Protein AF-X0U9Z3-F1 (afdb_monomer)

Structure (mmCIF, N/CA/C/O backbone):
data_AF-X0U9Z3-F1
#
_entry.id   AF-X0U9Z3-F1
#
loop_
_atom_site.group_PDB
_atom_site.id
_atom_site.type_symbol
_atom_site.label_atom_id
_atom_site.label_alt_id
_atom_site.label_comp_id
_atom_site.label_asym_id
_atom_site.label_entity_id
_atom_site.label_seq_id
_atom_site.pdbx_PDB_ins_code
_atom_site.Cartn_x
_atom_site.Cartn_y
_atom_site.Cartn_z
_atom_site.occupancy
_atom_site.B_iso_or_equiv
_atom_site.auth_seq_id
_atom_site.auth_comp_id
_atom_site.auth_asym_id
_atom_site.auth_atom_id
_atom_site.pdbx_PDB_model_num
ATOM 1 N N . PHE A 1 1 ? 16.705 8.069 -2.462 1.00 87.38 1 PHE A N 1
ATOM 2 C CA . PHE A 1 1 ? 16.879 6.841 -1.654 1.00 87.38 1 PHE A CA 1
ATOM 3 C C . PHE A 1 1 ? 18.329 6.723 -1.196 1.00 87.38 1 PHE A C 1
ATOM 5 O O . PHE A 1 1 ? 19.223 6.973 -2.003 1.00 87.38 1 PHE A O 1
ATOM 12 N N . ILE A 1 2 ? 18.569 6.385 0.075 1.00 91.50 2 ILE A N 1
ATOM 13 C CA . ILE A 1 2 ? 19.913 6.263 0.668 1.00 91.50 2 ILE A CA 1
ATOM 14 C C . ILE A 1 2 ? 20.114 4.813 1.110 1.00 91.50 2 ILE A C 1
ATOM 16 O O . ILE A 1 2 ? 19.278 4.284 1.835 1.00 91.50 2 ILE A O 1
ATOM 20 N N . GLY A 1 3 ? 21.205 4.189 0.667 1.00 91.75 3 GLY A N 1
ATOM 21 C CA . GLY A 1 3 ? 21.619 2.855 1.091 1.00 91.75 3 GLY A CA 1
ATOM 22 C C . GLY A 1 3 ? 23.084 2.826 1.525 1.00 91.75 3 GLY A C 1
ATOM 23 O O . GLY A 1 3 ? 23.843 3.765 1.287 1.00 91.75 3 GLY A O 1
ATOM 24 N N . ASP A 1 4 ? 23.485 1.710 2.125 1.00 92.25 4 ASP A N 1
ATOM 25 C CA . ASP A 1 4 ? 24.858 1.395 2.545 1.00 92.25 4 ASP A CA 1
ATOM 26 C C . ASP A 1 4 ? 25.868 1.427 1.381 1.00 92.25 4 ASP A C 1
ATOM 28 O O . ASP A 1 4 ? 27.023 1.815 1.537 1.00 92.25 4 ASP A O 1
ATOM 32 N N . LYS A 1 5 ? 25.416 1.046 0.183 1.00 87.75 5 LYS A N 1
ATOM 33 C CA . LYS A 1 5 ? 26.243 0.914 -1.023 1.00 87.75 5 LYS A CA 1
ATOM 34 C C . LYS A 1 5 ? 26.109 2.091 -1.986 1.00 87.75 5 LYS A C 1
ATOM 36 O O . LYS A 1 5 ? 26.740 2.060 -3.042 1.00 87.75 5 LYS A O 1
ATOM 41 N N . GLY A 1 6 ? 25.316 3.112 -1.688 1.00 90.62 6 GLY A N 1
ATOM 42 C CA . GLY A 1 6 ? 25.161 4.263 -2.576 1.00 90.62 6 GLY A CA 1
ATOM 43 C C . GLY A 1 6 ? 23.801 4.928 -2.465 1.00 90.62 6 GLY A C 1
ATOM 44 O O . GLY A 1 6 ? 23.008 4.643 -1.570 1.00 90.62 6 GLY A O 1
ATOM 45 N N . LYS A 1 7 ? 23.533 5.844 -3.393 1.00 94.56 7 LYS A N 1
ATOM 46 C CA . LYS A 1 7 ? 22.282 6.605 -3.434 1.00 94.56 7 LYS A CA 1
ATOM 47 C C . LYS A 1 7 ? 21.589 6.376 -4.767 1.00 94.56 7 LYS A C 1
ATOM 49 O O . LYS A 1 7 ? 22.247 6.232 -5.793 1.00 94.56 7 LYS A O 1
ATOM 54 N N . ILE A 1 8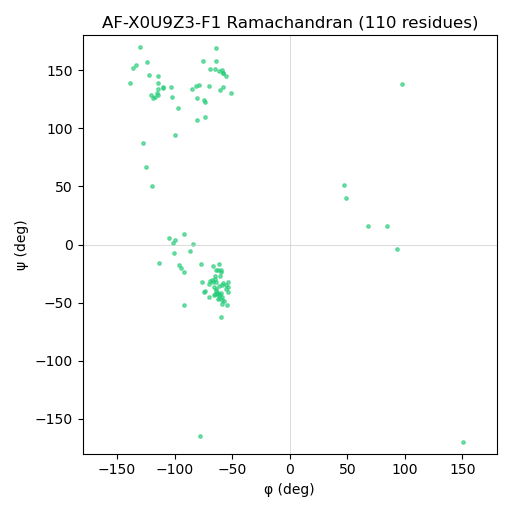 ? 20.263 6.367 -4.745 1.00 93.25 8 ILE A N 1
ATOM 55 C CA . ILE A 1 8 ? 19.447 6.425 -5.959 1.00 93.25 8 ILE A CA 1
ATOM 56 C C . I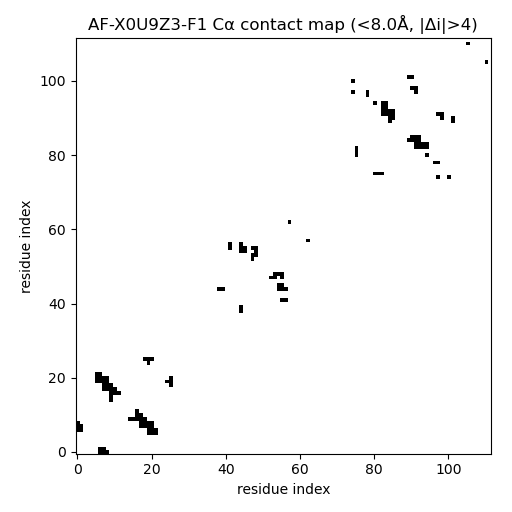LE A 1 8 ? 18.699 7.745 -5.934 1.00 93.25 8 ILE A C 1
ATOM 58 O O . ILE A 1 8 ? 18.040 8.068 -4.938 1.00 93.25 8 ILE A O 1
ATOM 62 N N . ILE A 1 9 ? 18.804 8.489 -7.026 1.00 90.94 9 ILE A N 1
ATOM 63 C CA . ILE A 1 9 ? 17.998 9.678 -7.274 1.00 90.94 9 ILE A CA 1
ATOM 64 C C . ILE A 1 9 ? 17.022 9.381 -8.406 1.00 90.94 9 ILE A C 1
ATOM 66 O O . ILE A 1 9 ? 17.402 8.792 -9.413 1.00 90.94 9 ILE A O 1
ATOM 70 N N . SER A 1 10 ? 15.772 9.783 -8.224 1.00 88.25 10 SER A N 1
ATOM 71 C CA . SER A 1 10 ? 14.824 9.941 -9.318 1.00 88.25 10 SER A CA 1
ATOM 72 C C . SER A 1 10 ? 14.579 11.432 -9.498 1.00 88.25 10 SER A C 1
ATOM 74 O O . SER A 1 10 ? 14.391 12.136 -8.507 1.00 88.25 10 SER A O 1
ATOM 76 N N . SER A 1 11 ? 14.597 11.903 -10.741 1.00 79.06 11 SER A N 1
ATOM 77 C CA . SER A 1 11 ? 14.261 13.285 -11.092 1.00 79.06 11 SER A CA 1
ATOM 78 C C . SER A 1 11 ? 12.764 13.505 -11.318 1.00 79.06 11 SER A C 1
ATOM 80 O O . SER A 1 11 ? 12.361 14.635 -11.564 1.00 79.06 11 SER A O 1
ATOM 82 N N . ASP A 1 12 ? 11.955 12.445 -11.288 1.00 80.19 12 ASP A N 1
ATOM 83 C CA . ASP A 1 12 ? 10.524 12.511 -11.571 1.00 80.19 12 ASP A CA 1
ATOM 84 C C . ASP A 1 12 ? 9.691 11.753 -10.527 1.00 80.19 12 ASP A C 1
ATOM 86 O O . ASP A 1 12 ? 10.163 10.815 -9.873 1.00 80.19 12 ASP A O 1
ATOM 90 N N . GLU A 1 13 ? 8.437 12.181 -10.391 1.00 73.12 13 GLU A N 1
ATOM 91 C CA . GLU A 1 13 ? 7.432 11.646 -9.462 1.00 73.12 13 GLU A CA 1
ATOM 92 C C . GLU A 1 13 ? 7.115 10.159 -9.679 1.00 73.12 13 GLU A C 1
ATOM 94 O O . GLU A 1 13 ? 6.696 9.474 -8.750 1.00 73.12 13 GLU A O 1
ATOM 99 N N . ASN A 1 14 ? 7.390 9.636 -10.876 1.00 75.94 14 ASN A N 1
ATOM 100 C CA . ASN A 1 14 ? 7.103 8.260 -11.271 1.00 75.94 14 ASN A CA 1
ATOM 101 C C . ASN A 1 14 ? 8.354 7.370 -11.312 1.00 75.94 14 ASN A C 1
ATOM 103 O O . ASN A 1 14 ? 8.280 6.212 -11.722 1.00 75.94 14 ASN A O 1
ATOM 107 N N . SER A 1 15 ? 9.512 7.886 -10.890 1.00 82.69 15 SER A N 1
ATOM 108 C CA . SER A 1 15 ? 10.789 7.171 -10.949 1.00 82.69 15 SER A CA 1
ATOM 109 C C . SER A 1 1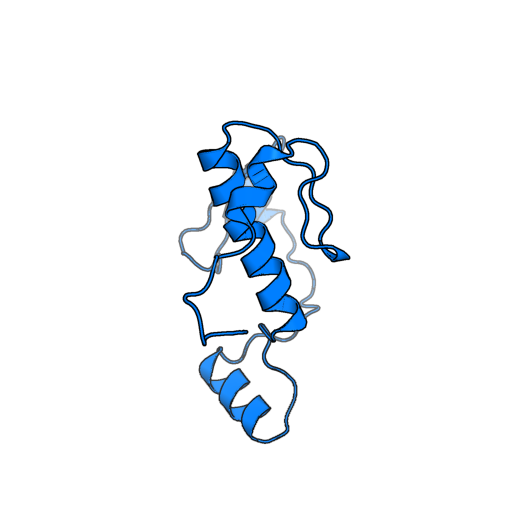5 ? 11.108 6.532 -12.299 1.00 82.69 15 SER A C 1
ATOM 111 O O . SER A 1 15 ? 11.657 5.432 -12.354 1.00 82.69 15 SER A O 1
ATOM 113 N N . GLN A 1 16 ? 10.800 7.225 -13.397 1.00 80.31 16 GLN A N 1
ATOM 114 C CA . GLN A 1 16 ? 11.039 6.723 -14.751 1.00 80.31 16 GLN A CA 1
ATOM 115 C C . GLN A 1 16 ? 12.529 6.670 -15.096 1.00 80.31 16 GLN A C 1
ATOM 117 O O . GLN A 1 16 ? 12.970 5.750 -15.791 1.00 80.31 16 GLN A O 1
ATOM 122 N N . ASN A 1 17 ? 13.320 7.618 -14.584 1.00 84.88 17 ASN A N 1
ATOM 123 C CA . ASN A 1 17 ? 14.755 7.705 -14.862 1.00 84.88 17 ASN A CA 1
ATOM 124 C C . ASN A 1 17 ? 15.613 7.709 -13.586 1.00 84.88 17 ASN A C 1
ATOM 126 O O . ASN A 1 17 ? 16.281 8.702 -13.287 1.00 84.88 17 ASN A O 1
ATOM 130 N N . PRO A 1 18 ? 15.653 6.597 -12.828 1.00 89.81 18 PRO A N 1
ATOM 131 C CA . PRO A 1 18 ? 16.481 6.524 -11.638 1.00 89.81 18 PRO A CA 1
ATOM 132 C C . PRO A 1 18 ? 17.966 6.485 -12.025 1.00 89.81 18 PRO A C 1
ATOM 134 O O . PRO A 1 18 ? 18.367 5.740 -12.925 1.00 89.81 18 PRO A O 1
ATOM 137 N N . ARG A 1 19 ? 18.797 7.258 -11.318 1.00 91.44 19 ARG A N 1
ATOM 138 C CA . ARG A 1 19 ? 20.263 7.229 -11.441 1.00 91.44 19 ARG A CA 1
ATOM 139 C C . ARG A 1 19 ? 20.905 6.726 -10.154 1.00 91.44 19 ARG A C 1
ATOM 141 O O . ARG A 1 19 ? 20.557 7.171 -9.058 1.00 91.44 19 ARG A O 1
ATOM 148 N N . LEU A 1 20 ? 21.856 5.805 -10.302 1.00 93.31 20 LEU A N 1
ATOM 149 C CA . LEU A 1 20 ? 22.702 5.305 -9.220 1.00 93.31 20 LEU A CA 1
ATOM 150 C C . LEU A 1 20 ? 23.897 6.240 -9.020 1.00 93.31 20 LEU A C 1
ATOM 152 O O . LEU A 1 20 ? 24.568 6.620 -9.975 1.00 93.31 20 LEU A O 1
ATOM 156 N N . ILE A 1 21 ? 24.178 6.580 -7.768 1.00 93.38 21 ILE A N 1
ATOM 157 C CA . ILE A 1 21 ? 25.312 7.410 -7.362 1.00 93.38 21 ILE A CA 1
ATOM 158 C C . ILE A 1 21 ? 26.201 6.566 -6.434 1.00 93.38 21 ILE A C 1
ATOM 160 O O . ILE A 1 21 ? 25.693 6.040 -5.433 1.00 93.38 21 ILE A O 1
ATOM 164 N N . PRO A 1 22 ? 27.513 6.439 -6.720 1.00 93.06 22 PRO A N 1
ATOM 165 C CA . PRO A 1 22 ? 28.280 7.143 -7.764 1.00 93.06 22 PRO A CA 1
ATOM 166 C C . PRO A 1 22 ? 28.034 6.625 -9.195 1.00 93.06 22 PRO A C 1
ATOM 168 O O . PRO A 1 22 ? 27.648 5.473 -9.381 1.00 93.06 22 PRO A O 1
ATOM 171 N N . GLU A 1 23 ? 2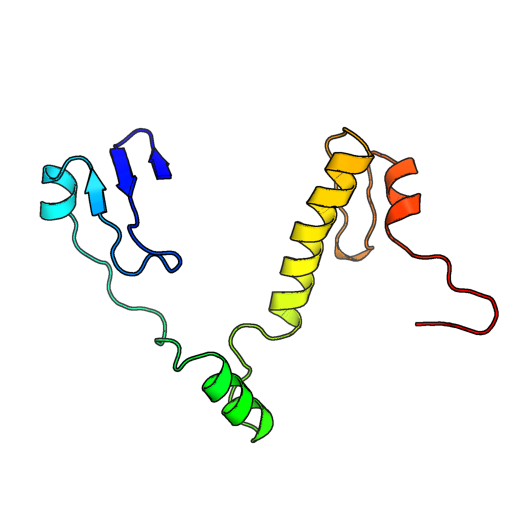8.321 7.465 -10.202 1.00 93.12 23 GLU A N 1
ATOM 172 C CA . GLU A 1 23 ? 28.118 7.178 -11.640 1.00 93.12 23 GLU A CA 1
ATOM 173 C C . GLU A 1 23 ? 28.791 5.870 -12.088 1.00 93.12 23 GLU A C 1
ATOM 175 O O . GLU A 1 23 ? 28.243 5.138 -12.908 1.00 93.12 23 GLU A O 1
ATOM 180 N N . THR A 1 24 ? 29.929 5.504 -11.488 1.00 95.06 24 THR A N 1
ATOM 181 C CA . THR A 1 24 ? 30.613 4.227 -11.753 1.00 95.06 24 THR A CA 1
ATOM 182 C C . THR A 1 24 ? 29.707 3.014 -11.528 1.00 95.06 24 THR A C 1
ATOM 184 O O . THR A 1 24 ? 29.775 2.044 -12.282 1.00 95.06 24 THR A O 1
ATOM 187 N N . LYS A 1 25 ? 28.801 3.071 -10.542 1.00 93.19 25 LYS A N 1
ATOM 188 C CA . LYS A 1 25 ? 27.810 2.014 -10.300 1.00 93.19 25 LYS A CA 1
ATOM 189 C C . LYS A 1 25 ? 26.666 2.043 -11.303 1.00 93.19 25 LYS A C 1
ATOM 191 O O . LYS A 1 25 ? 26.157 0.980 -11.635 1.00 93.19 25 LYS A O 1
ATOM 196 N N . MET A 1 26 ? 26.276 3.219 -11.795 1.00 93.69 26 MET A N 1
ATOM 197 C CA . MET A 1 26 ? 25.267 3.335 -12.851 1.00 93.69 26 MET A CA 1
ATOM 198 C C . MET A 1 26 ? 25.765 2.721 -14.160 1.00 93.69 26 MET A C 1
ATOM 200 O O . MET A 1 26 ? 25.036 1.962 -14.789 1.00 93.69 26 MET A O 1
ATOM 204 N N . GLN A 1 27 ? 27.020 2.988 -14.529 1.00 94.06 27 GLN A N 1
ATOM 205 C CA . GLN A 1 27 ? 27.644 2.431 -15.733 1.00 94.06 27 GLN A CA 1
ATOM 206 C C . GLN A 1 27 ? 27.821 0.907 -15.649 1.00 94.06 27 GLN A C 1
ATOM 208 O O . GLN A 1 27 ? 27.640 0.201 -16.636 1.00 94.06 27 GLN A O 1
ATOM 213 N N . ALA A 1 28 ? 28.130 0.380 -14.460 1.00 94.31 28 ALA A N 1
ATOM 214 C CA . ALA A 1 28 ?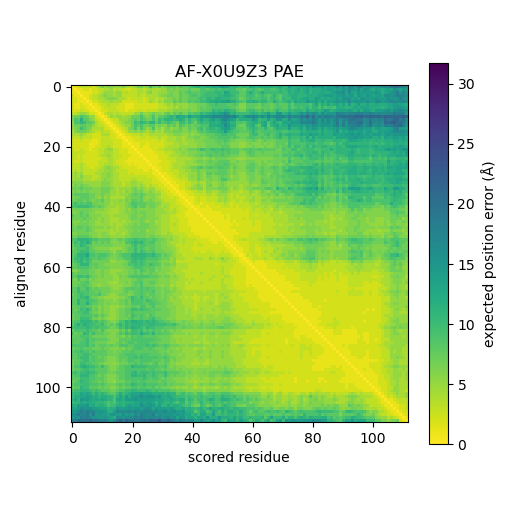 28.239 -1.061 -14.235 1.00 94.31 28 ALA A CA 1
ATOM 215 C C . ALA A 1 28 ? 26.877 -1.775 -14.114 1.00 94.31 28 ALA A C 1
ATOM 217 O O . ALA A 1 28 ? 26.810 -3.005 -14.201 1.00 94.31 28 ALA A O 1
ATOM 218 N N . TYR A 1 29 ? 25.791 -1.035 -13.872 1.00 92.12 29 TYR A N 1
ATOM 219 C CA . TYR A 1 29 ? 24.478 -1.610 -13.613 1.00 92.12 29 TYR A CA 1
ATOM 220 C C . TYR A 1 29 ? 23.842 -2.164 -14.890 1.00 92.12 29 TYR A C 1
ATOM 222 O O . TYR A 1 29 ? 23.590 -1.449 -15.860 1.00 92.12 29 TYR A O 1
ATOM 230 N N . LYS A 1 30 ? 23.502 -3.454 -14.859 1.00 93.31 30 LYS A N 1
ATOM 231 C CA . LYS A 1 30 ? 22.725 -4.111 -15.910 1.00 93.31 30 LYS A CA 1
ATOM 232 C C . LYS A 1 30 ? 21.265 -4.159 -15.488 1.00 93.31 30 LYS A C 1
ATOM 234 O O . LYS A 1 30 ? 20.928 -4.781 -14.480 1.00 93.31 30 LYS A O 1
ATOM 239 N N . ARG A 1 31 ? 20.398 -3.502 -16.263 1.00 88.19 31 ARG A N 1
ATOM 240 C CA . ARG A 1 31 ? 18.951 -3.535 -16.023 1.00 88.19 31 ARG A CA 1
ATOM 241 C C . ARG A 1 31 ? 18.446 -4.981 -16.121 1.00 88.19 31 ARG A C 1
ATOM 243 O O . ARG A 1 31 ? 18.791 -5.661 -17.089 1.00 88.19 31 ARG A O 1
ATOM 250 N N . PRO A 1 32 ? 17.635 -5.450 -15.158 1.00 90.12 32 PRO A N 1
ATOM 251 C CA . PRO A 1 32 ? 17.028 -6.768 -15.242 1.00 90.12 32 PRO A CA 1
ATOM 252 C C . PRO A 1 32 ? 16.065 -6.844 -16.437 1.00 90.12 32 PRO A C 1
ATOM 254 O O . PRO A 1 32 ? 15.569 -5.807 -16.902 1.00 90.12 32 PRO A O 1
ATOM 257 N N . PRO A 1 33 ? 15.774 -8.058 -16.936 1.00 93.00 33 PRO A N 1
ATOM 258 C CA . PRO A 1 33 ? 14.757 -8.242 -17.959 1.00 93.00 33 PRO A CA 1
ATOM 259 C C . PRO A 1 33 ? 13.402 -7.719 -17.471 1.00 93.00 33 PRO A C 1
ATOM 261 O O . PRO A 1 33 ? 13.076 -7.762 -16.283 1.00 93.00 33 PRO A O 1
ATOM 264 N N . LYS A 1 34 ? 12.593 -7.212 -18.404 1.00 90.94 34 LYS A N 1
ATOM 265 C CA . LYS A 1 34 ? 11.234 -6.759 -18.101 1.00 90.94 34 LYS A CA 1
ATOM 266 C C . LYS A 1 34 ? 10.353 -7.988 -17.874 1.00 90.94 34 LYS A C 1
ATOM 268 O O . LYS A 1 34 ? 10.051 -8.693 -18.826 1.00 90.94 34 LYS A O 1
ATOM 273 N N . THR A 1 35 ? 9.943 -8.219 -16.633 1.00 93.00 35 THR A N 1
ATOM 274 C CA . THR A 1 35 ? 9.097 -9.364 -16.249 1.00 93.00 35 THR A CA 1
ATOM 275 C C . THR A 1 35 ? 7.609 -9.033 -16.186 1.00 93.00 35 THR A C 1
ATOM 277 O O . THR A 1 35 ? 6.786 -9.938 -16.217 1.00 93.00 35 THR A O 1
ATOM 280 N N . LEU A 1 36 ? 7.260 -7.746 -16.111 1.00 87.75 36 LEU A N 1
ATOM 281 C CA . LEU A 1 36 ? 5.881 -7.274 -15.999 1.00 87.75 36 LEU A CA 1
ATOM 282 C C . LEU A 1 36 ? 5.447 -6.486 -17.244 1.00 87.75 36 LEU A C 1
ATOM 284 O O . LEU A 1 36 ? 6.274 -5.730 -17.799 1.00 87.75 36 LEU A O 1
ATOM 288 N N . PRO A 1 37 ? 4.164 -6.611 -17.650 1.00 88.31 37 PRO A N 1
ATOM 289 C CA . PRO A 1 37 ? 3.586 -5.783 -18.698 1.00 88.31 37 PRO A CA 1
ATOM 290 C C . PRO A 1 37 ? 3.697 -4.306 -18.317 1.00 88.31 37 PRO A C 1
ATOM 292 O O . PRO A 1 37 ? 3.702 -3.930 -17.144 1.00 88.31 37 PRO A O 1
ATOM 295 N N . ARG A 1 38 ? 3.855 -3.446 -19.324 1.00 87.62 38 ARG A N 1
ATOM 296 C CA . ARG A 1 38 ? 3.839 -1.999 -19.094 1.00 87.62 38 ARG A CA 1
ATOM 297 C C . ARG A 1 38 ? 2.390 -1.552 -18.954 1.00 87.62 38 ARG A C 1
ATOM 299 O O . ARG A 1 38 ? 1.558 -1.976 -19.751 1.00 87.62 38 ARG A O 1
ATOM 306 N N . SER A 1 39 ? 2.120 -0.679 -17.986 1.00 86.94 39 SER A N 1
ATOM 307 C CA . SER A 1 39 ? 0.807 -0.045 -17.873 1.00 86.94 39 SER A CA 1
ATOM 308 C C . SER A 1 39 ? 0.483 0.701 -19.165 1.00 86.94 39 SER A C 1
ATOM 310 O O . SER A 1 39 ? 1.324 1.418 -19.715 1.00 86.94 39 SER A O 1
ATOM 312 N N . ILE A 1 40 ? -0.748 0.535 -19.638 1.00 90.62 40 ILE A N 1
ATOM 313 C CA . ILE A 1 40 ? -1.293 1.288 -20.775 1.00 90.62 40 ILE A CA 1
ATOM 314 C C . ILE A 1 40 ? -1.864 2.652 -20.337 1.00 90.62 40 ILE A C 1
ATOM 316 O O . ILE A 1 40 ? -2.357 3.409 -21.176 1.00 90.62 40 ILE A O 1
ATOM 320 N N . GLY A 1 41 ? -1.779 2.966 -19.039 1.00 90.69 41 GLY A N 1
ATOM 321 C CA . GLY A 1 41 ? -2.347 4.139 -18.381 1.00 90.69 41 GLY A CA 1
ATOM 322 C C . GLY A 1 41 ? -3.692 3.836 -17.713 1.00 90.69 41 GLY A C 1
ATOM 323 O O . GLY A 1 41 ? -4.551 3.183 -18.308 1.00 90.69 41 GLY A O 1
ATOM 324 N N . HIS A 1 42 ? -3.897 4.370 -16.503 1.00 90.38 42 HIS A N 1
ATOM 325 C CA . HIS A 1 42 ? -5.037 4.037 -15.635 1.00 90.38 42 HIS A CA 1
ATOM 326 C C . HIS A 1 42 ? -6.409 4.243 -16.303 1.00 90.38 42 HIS A C 1
ATOM 328 O O . HIS A 1 42 ? -7.298 3.413 -16.146 1.00 90.38 42 HIS A O 1
ATOM 334 N N . HIS A 1 43 ? -6.585 5.290 -17.119 1.00 93.31 43 HIS A N 1
ATOM 335 C CA . HIS A 1 43 ? -7.843 5.505 -17.845 1.00 93.31 43 HIS A CA 1
ATOM 336 C C . HIS A 1 43 ? -8.142 4.392 -18.858 1.00 93.31 43 HIS A C 1
ATOM 338 O O . HIS A 1 43 ? -9.290 3.977 -19.002 1.00 93.31 43 HIS A O 1
ATOM 344 N N . LYS A 1 44 ? -7.123 3.906 -19.578 1.00 94.81 44 LYS A N 1
ATOM 345 C CA . LYS A 1 44 ? -7.309 2.842 -20.573 1.00 94.81 44 LYS A CA 1
ATOM 346 C C . LYS A 1 44 ? -7.535 1.493 -19.902 1.00 94.81 44 LYS A C 1
ATOM 348 O O . LYS A 1 44 ? -8.392 0.748 -20.363 1.00 94.81 44 LYS A O 1
ATOM 353 N N . GLU A 1 45 ? -6.811 1.215 -18.819 1.00 93.62 45 GLU A N 1
ATOM 354 C CA . GLU A 1 45 ? -7.027 0.026 -17.985 1.00 93.62 45 GLU A CA 1
ATOM 355 C C . GLU A 1 45 ? -8.465 -0.007 -17.459 1.00 93.62 45 GLU A C 1
ATOM 357 O O . GLU A 1 45 ? -9.165 -0.998 -17.646 1.00 93.62 45 GLU A O 1
ATOM 362 N N . TRP A 1 46 ? -8.949 1.109 -16.906 1.00 92.25 46 TRP A N 1
ATOM 363 C CA . TRP A 1 46 ? -10.323 1.227 -16.420 1.00 92.25 46 TRP A CA 1
ATOM 364 C C . TRP A 1 46 ? -11.361 0.980 -17.525 1.00 92.25 46 TRP A C 1
ATOM 366 O O . TRP A 1 46 ? -12.267 0.168 -17.352 1.00 92.25 46 TRP A O 1
ATOM 376 N N . LEU A 1 47 ? -11.199 1.607 -18.697 1.00 95.31 47 LEU A N 1
ATOM 377 C CA . LEU A 1 47 ? -12.102 1.394 -19.834 1.00 95.31 47 LEU A CA 1
ATOM 378 C C . LEU A 1 47 ? -12.107 -0.059 -20.335 1.00 95.31 47 LEU A C 1
ATOM 380 O O . LEU A 1 47 ? -13.152 -0.535 -20.776 1.00 95.31 47 LEU A O 1
ATOM 384 N N . GLN A 1 48 ? -10.964 -0.752 -20.315 1.00 95.06 48 GLN A N 1
ATOM 385 C CA . GLN A 1 48 ? -10.885 -2.167 -20.694 1.00 95.06 48 GLN A CA 1
ATOM 386 C C . GLN A 1 48 ? -11.568 -3.063 -19.658 1.00 95.06 48 GLN A C 1
ATOM 388 O O . GLN A 1 48 ? -12.381 -3.904 -20.043 1.00 95.06 48 GLN A O 1
ATOM 393 N N . ALA A 1 49 ? -11.319 -2.829 -18.368 1.00 94.31 49 ALA A N 1
ATOM 394 C CA . ALA A 1 49 ? -11.958 -3.561 -17.279 1.00 94.31 49 ALA A CA 1
ATOM 395 C C . ALA A 1 49 ? -13.491 -3.413 -17.324 1.00 94.31 49 ALA A C 1
ATOM 397 O O . ALA A 1 49 ? -14.217 -4.403 -17.281 1.00 94.31 49 ALA A O 1
ATOM 398 N N . CYS A 1 50 ? -14.004 -2.193 -17.532 1.00 94.81 50 CYS A N 1
ATOM 399 C CA . CYS A 1 50 ? -15.446 -1.943 -17.671 1.00 94.81 50 CYS A CA 1
ATOM 400 C C . CYS A 1 50 ? -16.088 -2.646 -18.878 1.00 94.81 50 CYS A C 1
ATOM 402 O O . CYS A 1 50 ? -17.300 -2.844 -18.895 1.00 94.81 50 CYS A O 1
ATOM 404 N N . LYS A 1 51 ? -15.299 -3.018 -19.892 1.00 96.88 51 LYS A N 1
ATOM 405 C CA . LYS A 1 51 ? -15.759 -3.757 -21.079 1.00 96.88 51 LYS A CA 1
ATOM 406 C C . LYS A 1 51 ? -15.632 -5.278 -20.931 1.00 96.88 51 LYS A C 1
ATOM 408 O O . LYS A 1 51 ? -15.826 -5.986 -21.914 1.00 96.88 51 LYS A O 1
ATOM 413 N N . GLY A 1 52 ? -15.313 -5.775 -19.734 1.00 95.88 52 GLY A N 1
ATOM 414 C CA . GLY A 1 52 ? -15.133 -7.204 -19.458 1.00 95.88 52 GLY A CA 1
ATOM 415 C C . GLY A 1 52 ? -13.734 -7.737 -19.777 1.00 95.88 52 GLY A C 1
ATOM 416 O O . GLY A 1 52 ? -13.570 -8.945 -19.912 1.00 95.88 52 GLY A O 1
ATOM 417 N N . GLY A 1 53 ? -12.745 -6.853 -19.942 1.00 94.12 53 GLY A N 1
ATOM 418 C CA . GLY A 1 53 ? -11.336 -7.237 -20.024 1.00 94.12 53 GLY A CA 1
ATOM 419 C C . GLY A 1 53 ? -10.727 -7.545 -18.653 1.00 94.12 53 GLY A C 1
ATOM 420 O O . GLY A 1 53 ? -11.433 -7.697 -17.658 1.00 94.12 53 GLY A O 1
ATOM 421 N N . GLU A 1 54 ? -9.395 -7.595 -18.6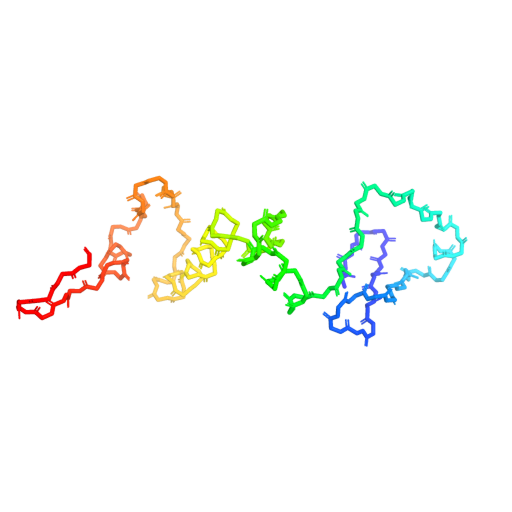08 1.00 91.19 54 GLU A N 1
ATOM 422 C CA . GLU A 1 54 ? -8.646 -7.815 -17.367 1.00 91.19 54 GLU A CA 1
ATOM 423 C C . GLU A 1 54 ? -8.942 -6.739 -16.303 1.00 91.19 54 GLU A C 1
ATOM 425 O O . GLU A 1 54 ? -9.197 -5.578 -16.653 1.00 91.19 54 GLU A O 1
ATOM 430 N N . PRO A 1 55 ? -8.861 -7.085 -15.003 1.00 90.88 55 PRO A N 1
ATOM 431 C CA . PRO A 1 55 ? -8.959 -6.110 -13.925 1.00 90.88 55 PRO A CA 1
ATOM 432 C C . PRO A 1 55 ? -7.935 -4.976 -14.066 1.00 90.88 55 PRO A C 1
ATOM 434 O O . PRO A 1 55 ? -6.796 -5.180 -14.490 1.00 90.88 55 PRO A O 1
ATOM 437 N N . ALA A 1 56 ? -8.329 -3.766 -13.661 1.00 91.19 56 ALA A N 1
ATOM 438 C CA . ALA A 1 56 ? -7.403 -2.640 -13.582 1.00 91.19 56 ALA A CA 1
ATOM 439 C C . ALA A 1 56 ? -6.277 -2.935 -12.574 1.00 91.19 56 ALA A C 1
ATOM 441 O O . ALA A 1 56 ? -6.506 -3.603 -11.565 1.00 91.19 56 ALA A O 1
ATOM 442 N N . GLY A 1 57 ? -5.078 -2.383 -12.800 1.00 86.62 57 GLY A N 1
ATOM 443 C CA . GLY A 1 57 ? -3.907 -2.664 -11.956 1.00 86.62 57 GLY A CA 1
ATOM 444 C C . GLY A 1 57 ? -4.057 -2.248 -10.485 1.00 86.62 57 GLY A C 1
ATOM 445 O O . GLY A 1 57 ? -3.302 -2.711 -9.636 1.00 86.62 57 GLY A O 1
ATOM 446 N N . SER A 1 58 ? -5.035 -1.394 -10.177 1.00 86.38 58 SER A N 1
ATOM 447 C CA . SER A 1 58 ? -5.393 -0.950 -8.828 1.00 86.38 58 SER A CA 1
ATOM 448 C C . SER A 1 58 ? -6.840 -1.321 -8.473 1.00 86.38 58 SER A C 1
ATOM 450 O O . SER A 1 58 ? -7.626 -0.457 -8.079 1.00 86.38 58 SER A O 1
ATOM 452 N N . ALA A 1 59 ? -7.218 -2.586 -8.673 1.00 90.44 59 ALA A N 1
ATOM 453 C CA . ALA A 1 59 ? -8.513 -3.123 -8.253 1.00 90.44 59 ALA A CA 1
ATOM 454 C C . ALA A 1 59 ? -8.685 -3.099 -6.717 1.00 90.44 59 ALA A C 1
ATOM 456 O O . ALA A 1 59 ? -7.747 -2.806 -5.976 1.00 90.44 59 ALA A O 1
ATOM 457 N N . PHE A 1 60 ? -9.901 -3.349 -6.220 1.00 90.56 60 PHE A N 1
ATOM 458 C CA . PHE A 1 60 ? -10.242 -3.169 -4.798 1.00 90.56 60 PHE A CA 1
ATOM 459 C C . PHE A 1 60 ? -9.498 -4.108 -3.840 1.00 90.56 60 PHE A C 1
ATOM 461 O O . PHE A 1 60 ? -9.226 -3.723 -2.706 1.00 90.56 60 PHE A O 1
ATOM 468 N N . ASP A 1 61 ? -9.143 -5.304 -4.294 1.00 91.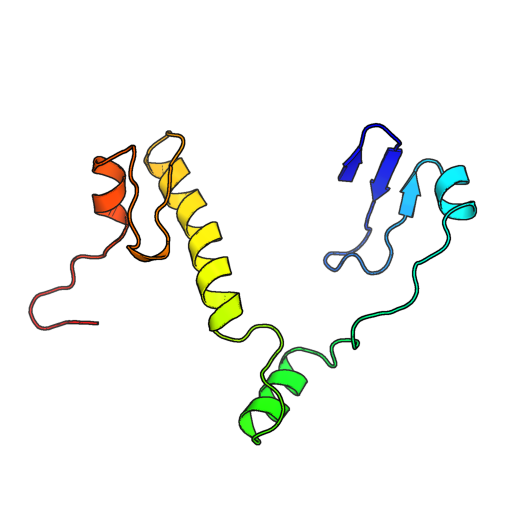75 61 ASP A N 1
ATOM 469 C CA . ASP A 1 61 ? -8.320 -6.274 -3.568 1.00 91.75 61 ASP A CA 1
ATOM 470 C C . ASP A 1 61 ? -6.888 -5.773 -3.319 1.00 91.75 61 ASP A C 1
ATOM 472 O O . ASP A 1 61 ? -6.269 -6.138 -2.323 1.00 91.75 61 ASP A O 1
ATOM 476 N N . TYR A 1 62 ? -6.383 -4.891 -4.182 1.00 90.94 62 TYR A N 1
ATOM 477 C CA . TYR A 1 62 ? -5.116 -4.192 -3.991 1.00 90.94 62 TYR A CA 1
ATOM 478 C C . TYR A 1 62 ? -5.298 -2.840 -3.283 1.00 90.94 62 TYR A C 1
ATOM 480 O O . TYR A 1 62 ? -4.636 -2.542 -2.286 1.00 90.94 62 TYR A O 1
ATOM 488 N N . ALA A 1 63 ? -6.201 -2.002 -3.796 1.00 92.44 63 ALA A N 1
ATOM 489 C CA . ALA A 1 63 ? -6.379 -0.626 -3.345 1.00 92.44 63 ALA A CA 1
ATOM 490 C C . ALA A 1 63 ? -6.977 -0.534 -1.932 1.00 92.44 63 ALA A C 1
ATOM 492 O O . ALA A 1 63 ? -6.649 0.400 -1.197 1.00 92.44 63 ALA A O 1
ATOM 493 N N . GLY A 1 64 ? -7.819 -1.494 -1.535 1.00 93.19 64 GLY A N 1
ATOM 494 C CA . GLY A 1 64 ? -8.395 -1.581 -0.192 1.00 93.19 64 GLY A CA 1
ATOM 495 C C . GLY A 1 64 ? -7.317 -1.716 0.889 1.00 93.19 64 GLY A C 1
ATOM 496 O O . GLY A 1 64 ? -7.159 -0.781 1.677 1.00 93.19 64 GLY A O 1
ATOM 497 N N . PRO A 1 65 ? -6.508 -2.794 0.882 1.00 93.44 65 PRO A N 1
ATOM 498 C CA . PRO A 1 65 ? -5.408 -2.970 1.834 1.00 93.44 65 PRO A CA 1
ATOM 499 C C . PRO A 1 65 ? -4.370 -1.841 1.791 1.00 93.44 65 PRO A C 1
ATOM 501 O O . PRO A 1 65 ? -3.836 -1.441 2.824 1.00 93.44 65 PRO A O 1
ATOM 504 N N . LEU A 1 66 ? -4.091 -1.270 0.612 1.00 94.31 66 LEU A N 1
ATOM 505 C CA . LEU A 1 66 ? -3.208 -0.103 0.519 1.00 94.31 66 LEU A CA 1
ATOM 506 C C . LEU A 1 66 ? -3.783 1.102 1.279 1.00 94.31 66 LEU A C 1
ATOM 508 O O . LEU A 1 66 ? -3.072 1.749 2.050 1.00 94.31 66 LEU A O 1
ATOM 512 N N . THR A 1 67 ? -5.067 1.396 1.071 1.00 94.44 67 THR A N 1
ATOM 513 C CA . THR A 1 67 ? -5.762 2.496 1.753 1.00 94.44 67 THR A CA 1
ATOM 514 C C . THR A 1 67 ? -5.793 2.264 3.258 1.00 94.44 67 THR A C 1
ATOM 516 O O . THR A 1 67 ? -5.521 3.184 4.026 1.00 94.44 67 THR A O 1
ATOM 519 N N . GLU A 1 68 ? -6.053 1.028 3.682 1.00 93.81 68 GLU A N 1
ATOM 520 C CA . GLU A 1 68 ? -6.013 0.612 5.082 1.00 93.81 68 GLU A CA 1
ATOM 521 C C . GLU A 1 68 ? -4.659 0.946 5.726 1.00 93.81 68 GLU A C 1
ATOM 523 O O . GLU A 1 68 ? -4.619 1.666 6.724 1.00 93.81 68 GLU A O 1
ATOM 528 N N . VAL A 1 69 ? -3.540 0.538 5.113 1.00 93.69 69 VAL A N 1
ATOM 529 C CA . VAL 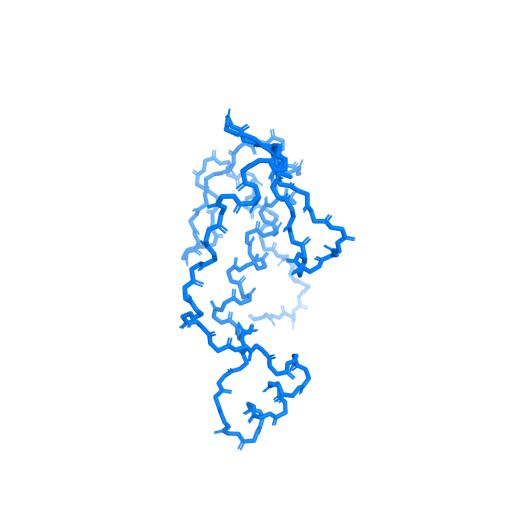A 1 69 ? -2.189 0.828 5.629 1.00 93.69 69 VAL A CA 1
ATOM 530 C C . VAL A 1 69 ? -1.930 2.332 5.745 1.00 93.69 69 VAL A C 1
ATOM 532 O O . VAL A 1 69 ? -1.368 2.786 6.743 1.00 93.69 69 VAL A O 1
ATOM 535 N N . VAL A 1 70 ? -2.354 3.124 4.756 1.00 94.88 70 VAL A N 1
ATOM 536 C CA . VAL A 1 70 ? -2.205 4.588 4.803 1.00 94.88 70 VAL A CA 1
ATOM 537 C C . VAL A 1 70 ? -3.008 5.185 5.965 1.00 94.88 70 VAL A C 1
ATOM 539 O O . VAL A 1 70 ? -2.500 6.041 6.694 1.00 94.88 70 VAL A O 1
ATOM 542 N N . LEU A 1 71 ? -4.236 4.713 6.190 1.00 95.00 71 LEU A N 1
ATOM 543 C CA . LEU A 1 71 ? -5.094 5.190 7.277 1.00 95.00 71 LEU A CA 1
ATOM 544 C C . LEU A 1 71 ? -4.564 4.813 8.668 1.00 95.00 71 LEU A C 1
ATOM 546 O O . LEU A 1 71 ? -4.725 5.599 9.605 1.00 95.00 71 LEU A O 1
ATOM 550 N N . LEU A 1 72 ? -3.858 3.687 8.811 1.00 95.62 72 LEU A N 1
ATOM 551 C CA . LEU A 1 72 ? -3.171 3.343 10.063 1.00 95.62 72 LEU A CA 1
ATOM 552 C C . LEU A 1 72 ? -2.111 4.379 10.458 1.00 95.62 72 LEU A C 1
ATOM 554 O O . LEU A 1 72 ? -1.873 4.582 11.649 1.00 95.62 72 LEU A O 1
ATOM 558 N N . GLY A 1 73 ? -1.531 5.100 9.493 1.00 95.38 73 GLY A N 1
ATOM 559 C CA . GLY A 1 73 ? -0.652 6.238 9.768 1.00 95.38 73 GLY A CA 1
ATOM 560 C C . GLY A 1 73 ? -1.363 7.351 10.545 1.00 95.38 73 GLY A C 1
ATOM 561 O O . GLY A 1 73 ? -0.837 7.851 11.540 1.00 95.38 73 GLY A O 1
ATOM 562 N N . ASN A 1 74 ? -2.601 7.681 10.167 1.00 95.25 74 ASN A N 1
ATOM 563 C CA . ASN A 1 74 ? -3.414 8.654 10.903 1.00 95.25 74 ASN A CA 1
ATOM 564 C C . ASN A 1 74 ? -3.734 8.160 12.316 1.00 95.25 74 ASN A C 1
ATOM 566 O O . ASN A 1 74 ? -3.722 8.944 13.268 1.00 95.25 74 ASN A O 1
ATOM 570 N N . LEU A 1 75 ? -3.999 6.860 12.461 1.00 95.31 75 LEU A N 1
ATOM 571 C CA . LEU A 1 75 ? -4.270 6.252 13.757 1.00 95.31 75 LEU A CA 1
ATOM 572 C C . LEU A 1 75 ? -3.045 6.317 14.681 1.00 95.31 75 LEU A C 1
ATOM 574 O O . LEU A 1 75 ? -3.169 6.683 15.852 1.00 95.31 75 LEU A O 1
ATOM 578 N N . ALA A 1 76 ? -1.855 6.038 14.148 1.00 96.00 76 ALA A N 1
ATOM 579 C CA . ALA A 1 76 ? -0.596 6.154 14.878 1.00 96.00 76 ALA A CA 1
ATOM 580 C C . ALA A 1 76 ? -0.328 7.603 15.315 1.00 96.00 76 ALA A C 1
ATOM 582 O O . ALA A 1 76 ? 0.009 7.837 16.472 1.00 96.00 76 ALA A O 1
ATOM 583 N N . ILE A 1 77 ? -0.569 8.591 14.442 1.00 96.44 77 ILE A N 1
ATOM 584 C CA . ILE A 1 77 ? -0.428 10.018 14.787 1.00 96.44 77 ILE A CA 1
ATOM 585 C C . ILE A 1 77 ? -1.387 10.414 15.915 1.00 96.44 77 ILE A C 1
ATOM 587 O O . ILE A 1 77 ? -0.978 11.072 16.867 1.00 96.44 77 ILE A O 1
ATOM 591 N N . ARG A 1 78 ? -2.659 10.003 15.837 1.00 94.81 78 ARG A N 1
ATOM 592 C CA . ARG A 1 78 ? -3.668 10.342 16.856 1.00 94.81 78 ARG A CA 1
ATOM 593 C C . ARG A 1 78 ? -3.393 9.708 18.212 1.00 94.81 78 ARG A C 1
ATOM 595 O O . ARG A 1 78 ? -3.755 10.278 19.236 1.00 94.81 78 ARG A O 1
ATOM 602 N N . THR A 1 79 ? -2.803 8.518 18.221 1.00 95.38 79 THR A N 1
ATOM 603 C CA . THR A 1 79 ? -2.517 7.792 19.462 1.00 95.38 79 THR A CA 1
ATOM 604 C C . THR A 1 79 ? -1.135 8.086 20.029 1.00 95.38 79 THR A C 1
ATOM 606 O O . THR A 1 79 ? -0.954 7.914 21.232 1.00 95.38 79 THR A O 1
ATOM 609 N N . GLY A 1 80 ? -0.183 8.526 19.201 1.00 96.44 80 GLY A N 1
ATOM 610 C CA . GLY A 1 80 ? 1.217 8.714 19.584 1.00 96.44 80 GLY A CA 1
ATOM 611 C C . GLY A 1 80 ? 1.954 7.404 19.883 1.00 96.44 80 GLY A C 1
ATOM 612 O O . GLY A 1 80 ? 3.004 7.437 20.513 1.00 96.44 80 GLY A O 1
ATOM 613 N N . GLU A 1 81 ? 1.403 6.261 19.465 1.00 96.25 81 GLU A N 1
ATOM 614 C CA . GLU A 1 81 ? 1.859 4.926 19.860 1.00 96.25 81 GLU A CA 1
ATOM 615 C C . GLU A 1 81 ? 2.196 4.056 18.648 1.00 96.25 81 GLU A C 1
ATOM 617 O O . GLU A 1 81 ? 1.667 4.230 17.546 1.00 96.25 81 GLU A O 1
ATOM 622 N N . LYS A 1 82 ? 3.044 3.047 18.869 1.00 96.69 82 LYS A N 1
ATOM 623 C CA . LYS A 1 82 ? 3.241 1.973 17.890 1.00 96.69 82 LYS A CA 1
ATOM 624 C C . LYS A 1 82 ? 2.028 1.047 17.917 1.00 96.69 82 LYS A C 1
ATOM 626 O O . LYS A 1 82 ? 1.719 0.480 18.960 1.00 96.69 82 LYS A O 1
ATOM 631 N N . LEU A 1 83 ? 1.385 0.841 16.772 1.00 96.81 83 LEU A N 1
ATOM 632 C CA . LEU A 1 83 ? 0.179 0.018 16.668 1.00 96.81 83 LEU A CA 1
ATOM 633 C C . LEU A 1 83 ? 0.487 -1.360 16.080 1.00 96.81 83 LEU A C 1
ATOM 635 O O . LEU A 1 83 ? 1.204 -1.480 15.087 1.00 96.81 83 LEU A O 1
ATOM 639 N N . TYR A 1 84 ? -0.085 -2.393 16.687 1.00 97.38 84 TYR A N 1
ATOM 640 C CA . TYR A 1 84 ? -0.188 -3.738 16.136 1.00 97.38 84 TYR A CA 1
ATOM 641 C C . TYR A 1 84 ? -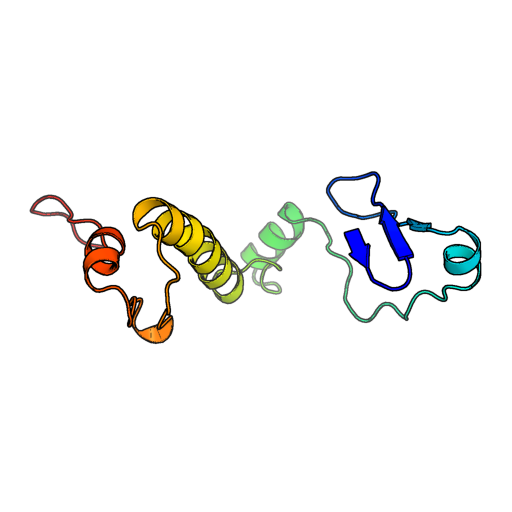1.603 -3.936 15.623 1.00 97.38 84 TYR A C 1
ATOM 643 O O . TYR A 1 84 ? -2.574 -3.674 16.337 1.00 97.38 84 TYR A O 1
ATOM 651 N N . TRP A 1 85 ? -1.694 -4.340 14.362 1.00 96.50 85 TRP A N 1
ATOM 652 C CA . TRP A 1 85 ? -2.930 -4.332 13.602 1.00 96.50 85 TRP A CA 1
ATOM 653 C C . TRP A 1 85 ? -3.288 -5.735 13.129 1.00 96.50 85 TRP A C 1
ATOM 655 O O . TRP A 1 85 ? -2.466 -6.429 12.532 1.00 96.50 85 TRP A O 1
ATOM 665 N N . ASP A 1 86 ? -4.520 -6.131 13.415 1.00 96.19 86 ASP A N 1
ATOM 666 C CA . ASP A 1 86 ? -5.172 -7.326 12.904 1.00 96.19 86 ASP A CA 1
ATOM 667 C C . ASP A 1 86 ? -6.088 -6.907 11.749 1.00 96.19 86 ASP A C 1
ATOM 669 O O . ASP A 1 86 ? -7.211 -6.459 11.978 1.00 96.19 86 ASP A O 1
ATOM 673 N N . GLY A 1 87 ? -5.571 -6.997 10.519 1.00 93.62 87 GLY A N 1
ATOM 674 C CA . GLY A 1 87 ? -6.286 -6.608 9.297 1.00 93.62 87 GLY A CA 1
ATOM 675 C C . GLY A 1 87 ? -7.594 -7.373 9.084 1.00 93.62 87 GLY A C 1
ATOM 676 O O . GLY A 1 87 ? -8.634 -6.736 8.937 1.00 93.62 87 GLY A O 1
ATOM 677 N N . PRO A 1 88 ? -7.603 -8.720 9.149 1.00 93.69 88 PRO A N 1
ATOM 678 C CA . PRO A 1 88 ? -8.832 -9.501 9.002 1.00 93.69 88 PRO A CA 1
ATOM 679 C C . PRO A 1 88 ? -9.969 -9.093 9.949 1.00 93.69 88 PRO A C 1
ATOM 681 O O . PRO A 1 88 ? -11.129 -9.118 9.544 1.00 93.69 88 PRO A O 1
ATOM 684 N N . ASN A 1 89 ? -9.651 -8.704 11.190 1.00 94.62 89 ASN A N 1
ATOM 685 C CA . ASN A 1 89 ? -10.647 -8.253 12.171 1.00 94.62 89 ASN A CA 1
ATOM 686 C C . ASN A 1 89 ? -10.749 -6.723 12.293 1.00 94.62 89 ASN A C 1
ATOM 688 O O . ASN A 1 89 ? -11.482 -6.237 13.155 1.00 94.62 89 ASN A O 1
ATOM 692 N N . MET A 1 90 ? -10.009 -5.972 11.472 1.00 93.56 90 MET A N 1
ATOM 693 C CA . MET A 1 90 ? -9.929 -4.510 11.484 1.00 93.56 90 MET A CA 1
ATOM 694 C C . MET A 1 90 ? -9.719 -3.932 12.891 1.00 93.56 90 MET A C 1
ATOM 696 O O . MET A 1 90 ? -10.466 -3.062 13.339 1.00 93.56 90 MET A O 1
ATOM 700 N N . LYS A 1 91 ? -8.721 -4.437 13.629 1.00 95.81 91 LYS A N 1
ATOM 701 C CA . LYS A 1 91 ? -8.554 -4.095 15.049 1.00 95.81 91 LYS A CA 1
ATOM 702 C C . LYS A 1 91 ? -7.108 -3.857 15.464 1.00 95.81 91 LYS A C 1
ATOM 704 O O . LYS A 1 91 ? -6.201 -4.619 15.142 1.00 95.81 91 LYS A O 1
ATOM 709 N N . CYS A 1 92 ? -6.901 -2.840 16.298 1.00 97.12 92 CYS A N 1
ATOM 710 C CA . CYS A 1 92 ? -5.652 -2.648 17.019 1.00 97.12 92 CYS A CA 1
ATOM 711 C C . CYS A 1 92 ? -5.603 -3.554 18.258 1.00 97.12 92 CYS A C 1
ATOM 713 O O . CYS A 1 92 ? -6.497 -3.510 19.112 1.00 97.12 92 CYS A O 1
ATOM 715 N N . THR A 1 93 ? -4.545 -4.356 18.373 1.00 97.81 93 THR A N 1
ATOM 716 C CA . THR A 1 93 ? -4.420 -5.406 19.397 1.00 97.81 93 THR A CA 1
ATOM 717 C C . THR A 1 93 ? -3.676 -4.964 20.654 1.00 97.81 93 THR A C 1
ATOM 719 O O . THR A 1 93 ? -3.857 -5.574 21.704 1.00 97.81 93 THR A O 1
ATOM 722 N N . ASN A 1 94 ? -2.871 -3.900 20.586 1.00 97.81 94 ASN A N 1
ATOM 723 C CA . ASN A 1 94 ? -2.014 -3.458 21.691 1.00 97.81 94 ASN A CA 1
ATOM 724 C C . ASN A 1 94 ? -2.393 -2.094 22.295 1.00 97.81 94 ASN A C 1
ATOM 726 O O . ASN A 1 94 ? -1.960 -1.791 23.402 1.00 97.81 94 ASN A O 1
ATOM 730 N N . VAL A 1 95 ? -3.206 -1.281 21.611 1.00 97.12 95 VAL A N 1
ATOM 731 C CA . VAL A 1 95 ? -3.660 0.033 22.101 1.00 97.12 95 VAL A CA 1
ATOM 732 C C . VAL A 1 95 ? -5.191 0.100 22.024 1.00 97.12 95 VAL A C 1
ATOM 734 O O . VAL A 1 95 ? -5.731 0.571 21.024 1.00 97.12 95 VAL A O 1
ATOM 737 N N . PRO A 1 96 ? -5.932 -0.352 23.059 1.00 95.06 96 PRO A N 1
ATOM 738 C CA . PRO A 1 96 ? -7.394 -0.463 23.004 1.00 95.06 96 PRO A CA 1
ATOM 739 C C . PRO A 1 96 ? -8.119 0.825 22.592 1.00 95.06 96 PRO A C 1
ATOM 741 O O . PRO A 1 96 ? -9.006 0.759 21.743 1.00 95.06 96 PRO A O 1
ATOM 744 N N . ARG A 1 97 ? -7.678 1.989 23.098 1.00 94.69 97 ARG A N 1
ATOM 745 C CA . ARG A 1 97 ? -8.227 3.317 22.750 1.00 94.69 97 ARG A CA 1
ATOM 746 C C . ARG A 1 97 ? -8.135 3.664 21.261 1.00 94.69 97 ARG A C 1
ATOM 748 O O . ARG A 1 97 ? -8.889 4.494 20.777 1.00 94.69 97 ARG A O 1
ATOM 755 N N . ALA A 1 98 ? -7.212 3.051 20.515 1.00 95.44 98 ALA A N 1
ATOM 756 C CA . ALA A 1 98 ? -7.096 3.283 19.077 1.00 95.44 98 ALA A CA 1
ATOM 757 C C . ALA A 1 98 ? -8.361 2.811 18.337 1.00 95.44 98 ALA A C 1
ATOM 759 O O . ALA A 1 98 ? -8.771 3.417 17.352 1.00 95.44 98 ALA A O 1
ATOM 760 N N . ASN A 1 99 ? -9.020 1.764 18.843 1.00 95.38 99 ASN A N 1
ATOM 761 C CA . ASN A 1 99 ? -10.206 1.192 18.208 1.00 95.38 99 ASN A CA 1
ATOM 762 C C . ASN A 1 99 ? -11.416 2.143 18.209 1.00 95.38 99 ASN A C 1
ATOM 764 O O . ASN A 1 99 ? -12.302 1.982 17.376 1.00 95.38 99 ASN A O 1
ATOM 768 N N . GLU A 1 100 ? -11.426 3.175 19.060 1.00 93.25 100 GLU A N 1
ATOM 769 C CA . GLU A 1 100 ? -12.450 4.234 19.055 1.00 93.25 100 GLU A CA 1
ATOM 770 C C . GLU A 1 100 ? -12.445 5.060 17.757 1.00 93.25 100 GLU A C 1
ATOM 772 O O . GLU A 1 100 ? -13.451 5.671 17.407 1.00 93.25 100 GLU A O 1
ATOM 777 N N . TYR A 1 101 ? -11.327 5.070 17.025 1.00 93.31 101 TYR A N 1
ATOM 778 C CA . TYR A 1 101 ? -11.175 5.819 15.776 1.00 93.31 101 TYR A CA 1
ATOM 779 C C . TYR A 1 101 ? -11.332 4.961 14.517 1.00 93.31 101 TYR A C 1
ATOM 781 O O . TYR A 1 101 ? -11.317 5.510 13.417 1.00 93.31 101 TYR A O 1
ATOM 789 N N . VAL A 1 102 ? -11.434 3.635 14.655 1.00 92.31 102 VAL A N 1
ATOM 790 C CA . VAL A 1 102 ? -11.478 2.705 13.513 1.00 92.31 102 VAL A CA 1
ATOM 791 C C . VAL A 1 102 ? -12.838 2.748 12.822 1.00 92.31 102 VAL A C 1
ATOM 793 O O . VAL A 1 102 ? -12.911 2.754 11.595 1.00 92.31 102 VAL A O 1
ATOM 796 N N . HIS A 1 103 ? -13.914 2.821 13.604 1.00 86.25 103 HIS A N 1
ATOM 797 C CA . HIS A 1 103 ? -15.274 2.883 13.085 1.00 86.25 103 HIS A CA 1
ATOM 798 C C . HIS A 1 103 ? -15.921 4.223 13.404 1.00 86.25 103 HIS A C 1
ATOM 800 O O . HIS A 1 103 ? -15.807 4.752 14.509 1.00 86.25 103 HIS A O 1
ATOM 806 N N . HIS A 1 104 ? -16.643 4.760 12.426 1.00 84.38 104 HIS A N 1
ATOM 807 C CA . HIS A 1 104 ? -17.470 5.934 12.636 1.00 84.38 104 HIS A CA 1
ATOM 808 C C . HIS A 1 104 ? -18.803 5.532 13.273 1.00 84.38 104 HIS A C 1
ATOM 810 O O . HIS A 1 104 ? -19.437 4.570 12.841 1.00 84.38 104 HIS A O 1
ATOM 816 N N . GLN A 1 105 ? -19.260 6.293 14.269 1.00 85.69 105 GLN A N 1
ATOM 817 C CA . GLN A 1 105 ? -20.630 6.164 14.754 1.00 85.69 105 GLN A CA 1
ATOM 818 C C . GLN A 1 105 ? -21.571 6.919 13.818 1.00 85.69 105 GLN A C 1
ATOM 820 O O . GLN A 1 105 ? -21.595 8.150 13.796 1.00 85.69 105 GLN A O 1
ATOM 825 N N . TYR A 1 106 ? -22.342 6.172 13.033 1.00 88.88 106 TYR A N 1
ATOM 826 C CA . TYR A 1 106 ? -23.360 6.746 12.164 1.00 88.88 106 TYR A CA 1
ATOM 827 C C . TYR A 1 106 ? -24.527 7.314 12.975 1.00 88.88 106 TYR A C 1
ATOM 829 O O . TYR A 1 106 ? -24.854 6.849 14.068 1.00 88.88 106 TYR A O 1
ATOM 837 N N . ARG A 1 107 ? -25.184 8.335 12.417 1.00 91.38 107 ARG A N 1
ATOM 838 C CA . ARG A 1 107 ? -26.425 8.871 12.984 1.00 91.38 107 ARG A CA 1
ATOM 839 C C . ARG A 1 107 ? -27.526 7.815 12.922 1.00 91.38 107 ARG A C 1
ATOM 841 O O . ARG A 1 107 ? -27.558 6.999 12.004 1.00 91.38 107 ARG A O 1
ATOM 848 N N . GLN A 1 108 ? -28.467 7.887 13.861 1.00 93.38 108 GLN A N 1
ATOM 849 C CA . GLN A 1 108 ? -29.619 6.989 13.892 1.00 93.38 108 GLN A CA 1
ATOM 850 C C . GLN A 1 108 ? -30.334 6.961 12.528 1.00 93.38 108 GLN A C 1
ATOM 852 O O . GLN A 1 108 ? -30.628 8.011 11.957 1.00 93.38 108 GLN A O 1
ATOM 857 N N . GLY A 1 109 ? -30.588 5.754 12.013 1.00 93.31 109 GLY A N 1
ATOM 858 C CA . GLY A 1 109 ? -31.208 5.523 10.702 1.00 93.31 109 GLY A CA 1
ATOM 859 C C . GLY A 1 109 ? -30.233 5.332 9.533 1.00 93.31 109 GLY A C 1
ATOM 860 O O . GLY A 1 109 ? -30.691 5.027 8.437 1.00 93.31 109 GLY A O 1
ATOM 861 N N . TRP A 1 110 ? -28.920 5.467 9.746 1.00 88.94 110 TRP A N 1
ATOM 862 C CA . TRP A 1 110 ? -27.895 5.249 8.718 1.00 88.94 110 TRP A CA 1
ATOM 863 C C . TRP A 1 110 ? -26.997 4.058 9.078 1.00 88.94 110 TRP A C 1
ATOM 865 O O . TRP A 1 110 ? -26.478 3.997 10.192 1.00 88.94 110 TRP A O 1
ATOM 875 N N . THR A 1 111 ? -26.798 3.132 8.135 1.00 85.06 111 THR A N 1
ATOM 876 C CA . THR A 1 111 ? -25.899 1.968 8.264 1.00 85.06 111 THR A CA 1
ATOM 877 C C . THR A 1 111 ? -25.078 1.789 6.984 1.00 85.06 111 THR A C 1
ATOM 879 O O . THR A 1 111 ? -25.545 2.176 5.910 1.00 85.06 111 THR A O 1
ATOM 882 N N . LEU A 1 112 ? -23.878 1.213 7.103 1.00 77.00 112 LEU A N 1
ATOM 883 C CA . LEU A 1 112 ? -23.025 0.796 5.984 1.00 77.00 112 LEU A CA 1
ATOM 884 C C . LEU A 1 112 ? -23.039 -0.731 5.859 1.00 77.00 112 LEU A C 1
ATOM 886 O O . LEU A 1 112 ? -23.058 -1.381 6.929 1.00 77.00 112 LEU A O 1
#

Mean predicted aligned error: 6.35 Å

Sequence (112 aa):
FIGDKGKIISSDENSQNPRLIPETKMQAYKRPPKTLPRSIGHHKEWLQACKGGEPAGSAFDYAGPLTEVVLLGNLAIRTGEKLYWDGPNMKCTNVPRANEYVHHQYRQGWTL

Secondary structure (DSSP, 8-state):
-EETTEEEE-SSTT-SS-EEESHHHHHHPPPPP--SPPP--HHHHHHHHHTT-SPPTT-HHHHHHHHHHHHHHHHHHHHTSPPPEETTTTEESS-GGGGGGTS--PPTT---

Organism: NCBI:txid412755

Solvent-accessible surface area (backbone atoms only — not comparable to full-atom values): 7249 Å² total; per-residue (Å²): 92,84,54,98,89,36,35,42,48,53,89,49,99,78,52,82,64,65,43,44,40,60,61,73,56,41,74,69,56,76,81,75,81,85,86,68,86,76,84,84,45,71,72,54,34,45,57,40,26,77,70,73,49,64,78,35,98,71,38,66,87,55,44,47,59,52,50,51,58,56,50,48,52,56,52,30,64,77,64,74,48,90,79,44,76,41,71,97,75,69,37,49,78,77,45,70,78,56,48,71,72,71,57,82,85,64,59,95,95,56,86,133

pLDDT: mean 91.81, std 4.69, range [73.12, 97.81]

Foldseek 3Di:
DDDPVFDWDAPDPVSPDIATPPNVVRVVDDDDDDPDDDDPDQVVQVVQVVVVHDHGPCDCVNVVVVVLVVVVVVLCVVVVDDFDADVVVQDTDPDRVSVVVSDDDDDPPDDD

Radius of gyration: 21.03 Å; Cα contacts (8 Å, |Δi|>4): 76; chains: 1; bounding box: 62×23×44 Å